Protein AF-A0A7S3GPH4-F1 (afdb_monomer)

Structure (mmCIF, N/CA/C/O backbone):
data_AF-A0A7S3GPH4-F1
#
_entry.id   AF-A0A7S3GPH4-F1
#
loop_
_atom_site.group_PDB
_atom_site.id
_atom_site.type_symbol
_atom_site.label_atom_id
_atom_site.label_alt_id
_atom_site.label_comp_id
_atom_site.label_asym_id
_atom_site.label_entity_id
_atom_site.label_seq_id
_atom_site.pdbx_PDB_ins_code
_atom_site.Cartn_x
_atom_site.Cartn_y
_atom_site.Cartn_z
_atom_site.occupancy
_atom_site.B_iso_or_equiv
_atom_site.auth_seq_id
_atom_site.auth_comp_id
_atom_site.auth_asym_id
_atom_site.auth_atom_id
_atom_site.pdbx_PDB_model_num
ATOM 1 N N . GLY A 1 1 ? 5.311 -13.258 -10.925 1.00 74.75 1 GLY A N 1
ATOM 2 C CA . GLY A 1 1 ? 3.960 -12.753 -11.263 1.00 74.75 1 GLY A CA 1
ATOM 3 C C . GLY A 1 1 ? 3.209 -12.389 -9.993 1.00 74.75 1 GLY A C 1
ATOM 4 O O . GLY A 1 1 ? 3.784 -12.527 -8.924 1.00 74.75 1 GLY A O 1
ATOM 5 N N . LEU A 1 2 ? 1.949 -11.933 -10.071 1.00 85.94 2 LEU A N 1
ATOM 6 C CA . LEU A 1 2 ? 1.174 -11.535 -8.874 1.00 85.94 2 LEU A CA 1
ATOM 7 C C . LEU A 1 2 ? 1.053 -12.657 -7.825 1.00 85.94 2 LEU A C 1
ATOM 9 O O . LEU A 1 2 ? 1.026 -12.365 -6.639 1.00 85.94 2 LEU A O 1
ATOM 13 N N . ASN A 1 3 ? 1.056 -13.924 -8.251 1.00 88.50 3 ASN A N 1
ATOM 14 C CA . ASN A 1 3 ? 0.993 -15.089 -7.359 1.00 88.50 3 ASN A CA 1
ATOM 15 C C . ASN A 1 3 ? 2.246 -15.288 -6.489 1.00 88.50 3 ASN A C 1
ATOM 17 O O . ASN A 1 3 ? 2.186 -16.018 -5.508 1.00 88.50 3 ASN A O 1
ATOM 21 N N . ASP A 1 4 ? 3.368 -14.656 -6.842 1.00 91.12 4 ASP A N 1
ATOM 22 C CA . ASP A 1 4 ? 4.617 -14.749 -6.072 1.00 91.12 4 ASP A CA 1
ATOM 23 C C . ASP A 1 4 ? 4.691 -13.679 -4.972 1.00 91.12 4 ASP A C 1
ATOM 25 O O . ASP A 1 4 ? 5.650 -13.629 -4.202 1.00 91.12 4 ASP A O 1
ATOM 29 N N . LEU A 1 5 ? 3.703 -12.783 -4.925 1.00 92.75 5 LEU A N 1
ATOM 30 C CA . LEU A 1 5 ? 3.635 -11.709 -3.951 1.00 92.75 5 LEU A CA 1
ATOM 31 C C . LEU A 1 5 ? 2.761 -12.130 -2.761 1.00 92.75 5 LEU A C 1
ATOM 33 O O . LEU A 1 5 ? 1.732 -12.782 -2.949 1.00 92.75 5 LEU A O 1
ATOM 37 N N . PRO A 1 6 ? 3.143 -11.760 -1.530 1.00 94.44 6 PRO A N 1
ATOM 38 C CA . PRO A 1 6 ? 2.372 -12.116 -0.350 1.00 94.44 6 PRO A CA 1
ATOM 39 C C . PRO A 1 6 ? 1.097 -11.275 -0.248 1.00 94.44 6 PRO A C 1
ATOM 41 O O . PRO A 1 6 ? 1.070 -10.109 -0.633 1.00 94.44 6 PRO A O 1
ATOM 44 N N . ALA A 1 7 ? 0.057 -11.833 0.366 1.00 94.19 7 ALA A N 1
ATOM 45 C CA . ALA A 1 7 ? -1.021 -11.003 0.887 1.00 94.19 7 ALA A CA 1
ATOM 46 C C . ALA A 1 7 ? -0.492 -10.140 2.045 1.00 94.19 7 ALA A C 1
ATOM 48 O O . ALA A 1 7 ? 0.272 -10.614 2.892 1.00 94.19 7 ALA A O 1
ATOM 49 N N . LEU A 1 8 ? -0.904 -8.877 2.090 1.00 91.88 8 LEU A N 1
ATOM 50 C CA . LEU A 1 8 ? -0.550 -7.955 3.165 1.00 91.88 8 LEU A CA 1
ATOM 51 C C . LEU A 1 8 ? -1.640 -7.971 4.227 1.00 91.88 8 LEU A C 1
ATOM 53 O O . LEU A 1 8 ? -2.816 -7.878 3.893 1.00 91.88 8 LEU A O 1
ATOM 57 N N . ASN A 1 9 ? -1.250 -8.060 5.497 1.00 93.50 9 ASN A N 1
ATOM 58 C CA . ASN A 1 9 ? -2.179 -8.095 6.622 1.00 93.50 9 ASN A CA 1
ATOM 59 C C . ASN A 1 9 ? -1.946 -6.881 7.524 1.00 93.50 9 ASN A C 1
ATOM 61 O O . ASN A 1 9 ? -0.845 -6.688 8.038 1.00 93.50 9 ASN A O 1
ATOM 65 N N . PHE A 1 10 ? -2.984 -6.069 7.709 1.00 90.06 10 PHE A N 1
ATOM 66 C CA . PHE A 1 10 ? -2.978 -4.898 8.581 1.00 90.06 10 PHE A CA 1
ATOM 67 C C . PHE A 1 10 ? -3.793 -5.201 9.831 1.00 90.06 10 PHE A C 1
ATOM 69 O 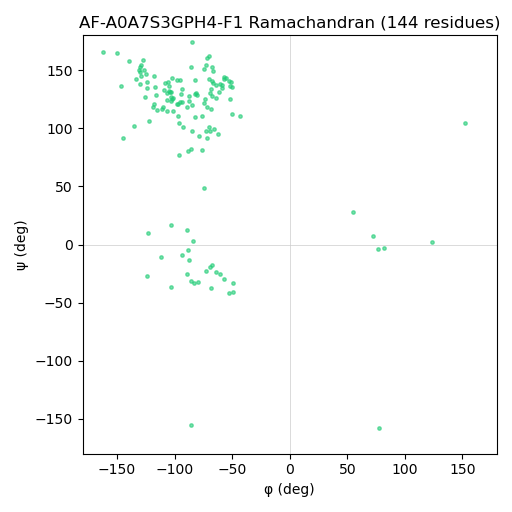O . PHE A 1 10 ? -5.005 -5.394 9.752 1.00 90.06 10 PHE A O 1
ATOM 76 N N . HIS A 1 11 ? -3.130 -5.230 10.982 1.00 91.69 11 HIS A N 1
ATOM 77 C CA . HIS A 1 11 ? -3.776 -5.447 12.272 1.00 91.69 11 HIS A CA 1
ATOM 78 C C . HIS A 1 11 ? -4.209 -4.105 12.862 1.00 91.69 11 HIS A C 1
ATOM 80 O O . HIS A 1 11 ? -3.376 -3.230 13.108 1.00 91.69 11 HIS A O 1
ATOM 86 N N . LEU A 1 12 ? -5.514 -3.938 13.063 1.00 88.75 12 LEU A N 1
ATOM 87 C CA . LEU A 1 12 ? -6.131 -2.716 13.562 1.00 88.75 12 LEU A CA 1
ATOM 88 C C . LEU A 1 12 ? -6.807 -2.982 14.906 1.00 88.75 12 LEU A C 1
ATOM 90 O O . LEU A 1 12 ? -7.524 -3.969 15.062 1.00 88.75 12 LEU A O 1
ATOM 94 N N . ALA A 1 13 ? -6.610 -2.070 15.857 1.00 87.94 13 ALA A N 1
ATOM 95 C CA . ALA A 1 13 ? -7.288 -2.085 17.147 1.00 87.94 13 ALA A CA 1
ATOM 96 C C . ALA A 1 13 ? -8.431 -1.060 17.155 1.00 87.94 13 ALA A C 1
ATOM 98 O O . ALA A 1 13 ? -8.225 0.118 16.856 1.00 87.94 13 ALA A O 1
ATOM 99 N N . GLY A 1 14 ? -9.634 -1.514 17.498 1.00 83.19 14 GLY A N 1
ATOM 100 C CA . GLY A 1 14 ? -10.821 -0.685 17.679 1.00 83.19 14 GLY A CA 1
ATOM 101 C C . GLY A 1 14 ? -10.929 -0.081 19.083 1.00 83.19 14 GLY A C 1
ATOM 102 O O . GLY A 1 14 ? -10.174 -0.412 19.997 1.00 83.19 14 GLY A O 1
ATOM 103 N N . SER A 1 15 ? -11.925 0.787 19.268 1.00 76.81 15 SER A N 1
ATOM 104 C CA . SER A 1 15 ? -12.164 1.559 20.500 1.00 76.81 15 SER A CA 1
ATOM 105 C C . SER A 1 15 ? -12.416 0.714 21.758 1.00 76.81 15 SER A C 1
ATOM 107 O O . SER A 1 15 ? -12.129 1.169 22.861 1.00 76.81 15 SER A O 1
ATOM 109 N N . GLU A 1 16 ? -12.906 -0.519 21.607 1.00 77.88 16 GLU A N 1
ATOM 110 C CA . GLU A 1 16 ? -13.188 -1.452 22.713 1.00 77.88 16 GLU A CA 1
ATOM 111 C C . GLU A 1 16 ? -12.126 -2.559 22.854 1.00 77.88 16 GLU A C 1
ATOM 113 O O . GLU A 1 16 ? -12.388 -3.603 23.448 1.00 77.88 16 GLU A O 1
ATOM 118 N N . GLY A 1 17 ? -10.945 -2.391 22.247 1.00 79.75 17 GLY A N 1
ATOM 119 C CA . GLY A 1 17 ? -9.915 -3.438 22.205 1.00 79.75 17 GLY A CA 1
ATOM 120 C C . GLY A 1 17 ? -10.258 -4.610 21.278 1.00 79.75 17 GLY A C 1
ATOM 121 O O . GLY A 1 17 ? -9.544 -5.607 21.253 1.00 79.75 17 GLY A O 1
ATOM 122 N N . LYS A 1 18 ? -11.342 -4.498 20.500 1.00 83.44 18 LYS A N 1
ATOM 123 C CA . LYS A 1 18 ? -11.651 -5.432 19.413 1.00 83.44 18 LYS A CA 1
ATOM 124 C C . LYS A 1 18 ? -10.617 -5.270 18.310 1.00 83.44 18 LYS A C 1
ATOM 126 O O . LYS A 1 18 ? -10.413 -4.162 17.821 1.00 83.44 18 LYS A O 1
ATOM 131 N N . GLU A 1 19 ? -10.008 -6.372 17.905 1.00 89.88 19 GLU A N 1
ATOM 132 C CA . GLU A 1 19 ? -9.039 -6.388 16.817 1.00 89.88 19 GLU A CA 1
ATOM 133 C C . GLU A 1 19 ? -9.704 -6.817 15.510 1.00 89.88 19 GLU A C 1
ATOM 135 O O . GLU A 1 19 ? -10.560 -7.703 15.483 1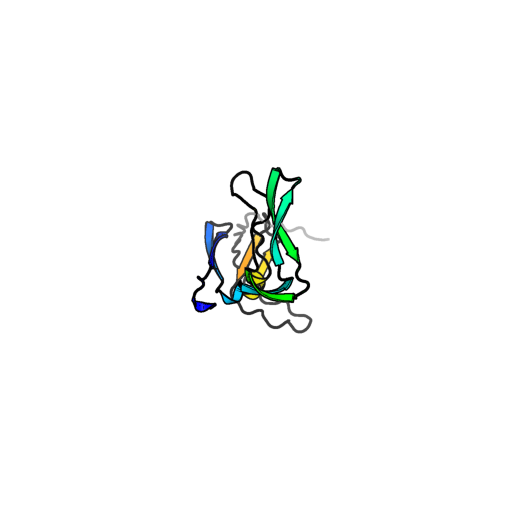.00 89.88 19 GLU A O 1
ATOM 140 N N . GLN A 1 20 ? -9.292 -6.188 14.416 1.00 89.38 20 GLN A N 1
ATOM 141 C CA . GLN A 1 20 ? -9.673 -6.558 13.060 1.00 89.38 20 GLN A CA 1
ATOM 142 C C . GLN A 1 20 ? -8.407 -6.650 12.214 1.00 89.38 20 GLN A C 1
ATOM 144 O O . GLN A 1 20 ? -7.512 -5.815 12.325 1.00 89.38 20 GLN A O 1
ATOM 149 N N . THR A 1 21 ? -8.328 -7.669 11.361 1.00 93.94 21 THR A N 1
ATOM 150 C CA . THR A 1 21 ? -7.253 -7.783 10.371 1.00 93.94 21 THR A CA 1
ATOM 151 C C . THR A 1 21 ? -7.819 -7.480 8.992 1.00 93.94 21 THR A C 1
ATOM 153 O O . THR A 1 21 ? -8.780 -8.122 8.577 1.00 93.94 21 THR A O 1
ATOM 156 N N . LEU A 1 22 ? -7.231 -6.505 8.296 1.00 91.81 22 LEU A N 1
ATOM 157 C CA . LEU A 1 22 ? -7.515 -6.240 6.886 1.00 91.81 22 LEU A CA 1
ATOM 158 C C . LEU A 1 22 ? -6.473 -6.958 6.034 1.00 91.81 22 LEU A C 1
ATOM 160 O O . LEU A 1 22 ? -5.275 -6.712 6.181 1.00 91.81 22 LEU A O 1
ATOM 164 N N . THR A 1 23 ? -6.925 -7.823 5.137 1.00 93.94 23 THR A N 1
ATOM 165 C CA . THR A 1 23 ? -6.071 -8.540 4.191 1.00 93.94 23 THR A CA 1
ATOM 166 C C . THR A 1 23 ? -6.187 -7.904 2.810 1.00 93.94 23 THR A C 1
ATOM 168 O O . THR A 1 23 ? -7.289 -7.737 2.296 1.00 93.94 23 THR A O 1
ATOM 171 N N . LEU A 1 24 ? -5.054 -7.550 2.203 1.00 92.00 24 LEU A N 1
ATOM 172 C CA . LEU A 1 24 ? -4.975 -7.095 0.817 1.00 92.00 24 LEU A CA 1
ATOM 173 C C . LEU A 1 24 ? -4.248 -8.146 -0.030 1.00 92.00 24 LEU A C 1
ATOM 175 O O . LEU A 1 24 ? -3.056 -8.386 0.201 1.00 92.00 24 LEU A O 1
ATOM 179 N N . PRO A 1 25 ? -4.913 -8.764 -1.018 1.00 93.31 25 PRO A N 1
ATOM 180 C CA . PRO A 1 25 ? -4.238 -9.646 -1.958 1.00 93.31 25 PRO A CA 1
ATOM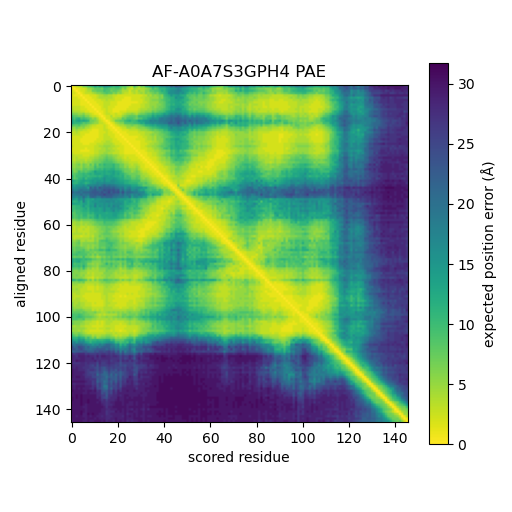 181 C C . PRO A 1 25 ? -3.348 -8.843 -2.933 1.00 93.31 25 PRO A C 1
ATOM 183 O O . PRO A 1 25 ? -3.556 -7.642 -3.122 1.00 93.31 25 PRO A O 1
ATOM 186 N N . PRO A 1 26 ? -2.362 -9.478 -3.596 1.00 93.00 26 PRO A N 1
ATOM 187 C CA . PRO A 1 26 ? -1.448 -8.812 -4.532 1.00 93.00 26 PRO A CA 1
ATOM 188 C C . PRO A 1 26 ? -2.101 -7.931 -5.596 1.00 93.00 26 PRO A C 1
ATOM 190 O O . PRO A 1 26 ? -1.618 -6.841 -5.890 1.00 93.00 26 PRO A O 1
ATOM 193 N N . ASN A 1 27 ? -3.215 -8.381 -6.167 1.00 91.44 27 ASN A N 1
ATOM 194 C CA . ASN A 1 27 ? -3.968 -7.638 -7.175 1.00 91.44 27 ASN A CA 1
ATOM 195 C C . ASN A 1 27 ? -4.666 -6.386 -6.619 1.00 91.44 27 ASN A C 1
ATOM 197 O O . ASN A 1 27 ? -5.011 -5.512 -7.407 1.00 91.44 27 ASN A O 1
ATOM 201 N N . ALA A 1 28 ? -4.875 -6.288 -5.303 1.00 91.06 28 ALA A N 1
ATOM 202 C CA . ALA A 1 28 ? -5.479 -5.110 -4.687 1.00 91.06 28 ALA A CA 1
ATOM 203 C C . ALA A 1 28 ? -4.465 -3.973 -4.509 1.00 91.06 28 ALA A C 1
ATOM 205 O O . ALA A 1 28 ? -4.832 -2.804 -4.604 1.00 91.06 28 ALA A O 1
ATOM 206 N N . TYR A 1 29 ? -3.186 -4.290 -4.268 1.00 91.19 29 TYR A N 1
ATOM 207 C CA . TYR A 1 29 ? -2.176 -3.276 -3.957 1.00 91.19 29 TYR A CA 1
ATOM 208 C C . TYR A 1 29 ? -1.108 -3.064 -5.031 1.00 91.19 29 TYR A C 1
ATOM 210 O O . TYR A 1 29 ? -0.355 -2.100 -4.918 1.00 91.19 29 TYR A O 1
ATOM 218 N N . ILE A 1 30 ? -1.013 -3.912 -6.055 1.00 92.56 30 ILE A N 1
ATOM 219 C CA . ILE A 1 30 ? -0.136 -3.687 -7.210 1.00 92.56 30 ILE A CA 1
ATOM 220 C C . ILE A 1 30 ? -0.923 -3.002 -8.322 1.00 92.56 30 ILE A C 1
ATOM 222 O O . ILE A 1 30 ? -1.912 -3.540 -8.813 1.00 92.56 30 ILE A O 1
ATOM 226 N N . ILE A 1 31 ? -0.444 -1.841 -8.759 1.00 89.50 31 ILE A N 1
ATOM 227 C CA . ILE A 1 31 ? -1.042 -1.062 -9.843 1.00 89.50 31 ILE A CA 1
ATOM 228 C C . ILE A 1 31 ? -0.074 -0.919 -11.014 1.00 89.50 31 ILE A C 1
ATOM 230 O O . ILE A 1 31 ? 1.139 -0.794 -10.832 1.00 89.50 31 ILE A O 1
ATOM 234 N N . GLU A 1 32 ? -0.629 -0.926 -12.225 1.00 91.06 32 GLU A N 1
ATOM 235 C CA . GLU A 1 32 ? 0.096 -0.576 -13.445 1.00 91.06 32 GLU A CA 1
ATOM 236 C C . GLU A 1 32 ? 0.142 0.951 -13.588 1.00 91.06 32 GLU A C 1
ATOM 238 O O . GLU A 1 32 ? -0.875 1.636 -13.483 1.00 91.06 32 GLU A O 1
ATOM 243 N N . MET A 1 33 ? 1.332 1.486 -13.837 1.00 90.62 33 MET A N 1
ATOM 244 C CA . MET A 1 33 ? 1.592 2.907 -14.044 1.00 90.62 33 MET A CA 1
ATOM 245 C C . MET A 1 33 ? 2.431 3.095 -15.303 1.00 90.62 33 MET A C 1
ATOM 247 O O . MET A 1 33 ? 3.248 2.244 -15.651 1.00 90.62 33 MET A O 1
ATOM 251 N N . ILE A 1 34 ? 2.263 4.230 -15.976 1.00 94.44 34 ILE A N 1
ATOM 252 C CA . ILE A 1 34 ? 3.139 4.628 -17.078 1.00 94.44 34 ILE A CA 1
ATOM 253 C C . ILE A 1 34 ? 4.166 5.609 -16.514 1.00 94.44 34 ILE A C 1
ATOM 255 O O . ILE A 1 34 ? 3.790 6.650 -15.978 1.00 94.44 34 ILE A O 1
ATOM 259 N N . GLN A 1 35 ? 5.450 5.275 -16.619 1.00 92.19 35 GLN A N 1
ATOM 260 C CA . GLN A 1 35 ? 6.557 6.104 -16.141 1.00 92.19 35 GLN A CA 1
ATOM 261 C C . GLN A 1 35 ? 7.597 6.293 -17.243 1.00 92.19 35 GLN A C 1
ATOM 263 O O . GLN A 1 35 ? 7.708 5.470 -18.153 1.00 92.19 35 GLN A O 1
ATOM 268 N N . GLU A 1 36 ? 8.348 7.387 -17.178 1.00 93.88 36 GLU A N 1
ATOM 269 C CA . GLU A 1 36 ? 9.465 7.600 -18.090 1.00 93.88 36 GLU A CA 1
ATOM 270 C C . GLU A 1 36 ? 10.629 6.681 -17.704 1.00 93.88 36 GLU A C 1
ATOM 272 O O . GLU A 1 36 ? 11.079 6.665 -16.559 1.00 93.88 36 GLU A O 1
ATOM 277 N N . GLU A 1 37 ? 11.113 5.892 -18.660 1.00 93.81 37 GLU A N 1
ATOM 278 C CA . GLU A 1 37 ? 12.285 5.047 -18.468 1.00 93.81 37 GLU A CA 1
ATOM 279 C C . GLU A 1 37 ? 13.504 5.946 -18.230 1.00 93.81 37 GLU A C 1
ATOM 281 O O . GLU A 1 37 ? 13.808 6.829 -19.039 1.00 93.81 37 GLU A O 1
ATOM 286 N N . VAL A 1 38 ? 14.216 5.712 -17.129 1.00 94.19 38 VAL A N 1
ATOM 287 C CA . VAL A 1 38 ? 15.459 6.415 -16.801 1.00 94.19 38 VAL A CA 1
ATOM 288 C C . VAL A 1 38 ? 16.667 5.538 -17.106 1.00 94.19 38 VAL A C 1
ATOM 290 O O . VAL A 1 38 ? 16.655 4.324 -16.902 1.00 94.19 38 VAL A O 1
ATOM 293 N N . LYS A 1 39 ? 17.746 6.159 -17.583 1.00 93.62 39 LYS A N 1
ATOM 294 C CA . LYS A 1 39 ? 19.067 5.531 -17.687 1.00 93.62 39 LYS A CA 1
ATOM 295 C C . LYS A 1 39 ? 20.001 6.139 -16.657 1.00 93.62 39 LYS A C 1
ATOM 297 O O . LYS A 1 39 ? 20.107 7.358 -16.551 1.00 93.62 39 LYS A O 1
ATOM 302 N N . TYR A 1 40 ? 20.719 5.282 -15.943 1.00 91.50 40 TYR A N 1
ATOM 303 C CA . TYR A 1 40 ? 21.785 5.703 -15.046 1.00 91.50 40 TYR A CA 1
ATOM 304 C C . TYR A 1 40 ? 23.060 5.927 -15.852 1.00 91.50 40 TYR A C 1
ATOM 306 O O . TYR A 1 40 ? 23.660 4.980 -16.359 1.00 91.50 40 TYR A O 1
ATOM 314 N N . VAL A 1 41 ? 23.472 7.184 -15.985 1.00 91.38 41 VAL A N 1
ATOM 315 C CA . VAL A 1 41 ? 24.718 7.553 -16.662 1.00 91.38 41 VAL A CA 1
ATOM 316 C C . VAL A 1 41 ? 25.744 8.026 -15.644 1.00 91.38 41 VAL A C 1
ATOM 318 O O . VAL A 1 41 ? 25.430 8.771 -14.714 1.00 91.38 41 VAL A O 1
ATOM 321 N N . LYS A 1 42 ? 26.993 7.604 -15.833 1.00 90.75 42 L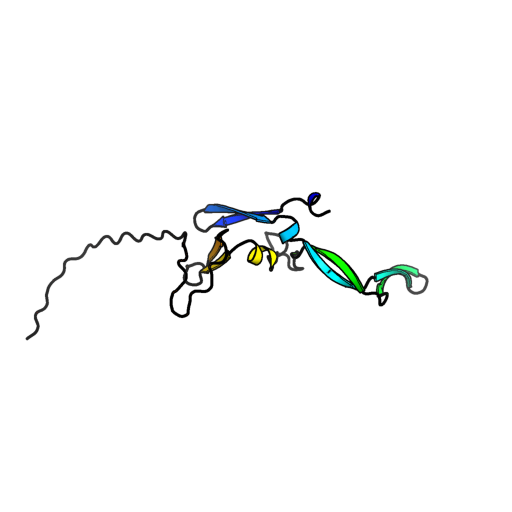YS A N 1
ATOM 322 C CA . LYS A 1 42 ? 28.121 8.034 -15.013 1.00 90.75 42 LYS A CA 1
ATOM 323 C C . LYS A 1 42 ? 28.516 9.454 -15.425 1.00 90.75 42 LYS A C 1
ATOM 325 O O . LYS A 1 42 ? 29.002 9.656 -16.536 1.00 90.75 42 LYS A O 1
ATOM 330 N N . LYS A 1 43 ? 28.276 10.437 -14.556 1.00 88.88 43 LYS A N 1
ATOM 331 C CA . LYS A 1 43 ? 28.701 11.829 -14.750 1.00 88.88 43 LYS A CA 1
ATOM 332 C C . LYS A 1 43 ? 29.873 12.131 -13.829 1.00 88.88 43 LYS A C 1
ATOM 334 O O . LYS A 1 43 ? 29.900 11.703 -12.680 1.00 88.88 43 LYS A O 1
ATOM 339 N N . ASN A 1 44 ? 30.833 12.878 -14.349 1.00 89.88 44 ASN A N 1
ATOM 340 C CA . ASN A 1 44 ? 32.007 13.291 -13.602 1.00 89.88 44 ASN A CA 1
ATOM 341 C C . ASN A 1 44 ? 31.842 14.756 -13.175 1.00 89.88 44 ASN A C 1
ATOM 343 O O . ASN A 1 44 ? 31.571 15.624 -14.008 1.00 89.88 44 ASN A O 1
ATOM 347 N N . LEU A 1 45 ? 31.966 15.027 -11.877 1.00 84.25 45 LEU A N 1
ATOM 348 C CA . LEU A 1 45 ? 31.916 16.375 -11.325 1.00 84.25 45 LEU A CA 1
ATOM 349 C C . LEU A 1 45 ? 33.349 16.924 -11.232 1.00 84.25 45 LEU A C 1
ATOM 351 O O . LEU A 1 45 ? 34.111 16.568 -10.331 1.00 84.25 45 LEU A O 1
ATOM 355 N N . ALA A 1 46 ? 33.713 17.780 -12.191 1.00 79.62 46 ALA A N 1
ATOM 356 C CA . ALA A 1 46 ? 34.966 18.547 -12.226 1.00 79.62 46 ALA A CA 1
ATOM 357 C C . ALA A 1 46 ? 36.279 17.734 -12.110 1.00 79.62 46 ALA A C 1
ATOM 359 O O . ALA A 1 46 ? 37.286 18.245 -11.634 1.00 79.62 46 ALA A O 1
ATOM 360 N N . GLY A 1 47 ? 36.293 16.473 -12.540 1.00 78.38 47 GLY A N 1
ATOM 361 C CA . GLY A 1 47 ? 37.469 15.595 -12.510 1.00 78.38 47 GLY A CA 1
ATOM 362 C C . GLY A 1 47 ? 37.738 14.931 -11.159 1.00 78.38 47 GLY A C 1
ATOM 363 O O . GLY A 1 47 ? 38.669 14.138 -11.062 1.00 78.38 47 GLY A O 1
ATOM 364 N N . VAL A 1 48 ? 36.942 15.231 -10.127 1.00 83.75 48 VAL A N 1
ATOM 365 C CA . VAL A 1 48 ? 37.235 14.834 -8.738 1.00 83.75 48 VAL A CA 1
ATOM 366 C C . VAL A 1 48 ? 36.395 13.642 -8.289 1.00 83.75 48 VAL A C 1
ATOM 368 O O . VAL A 1 48 ? 36.881 12.793 -7.545 1.00 83.75 48 VAL A O 1
ATOM 371 N N . PHE A 1 49 ? 35.139 13.560 -8.731 1.00 87.81 49 PHE A N 1
ATOM 372 C CA . PHE A 1 49 ? 34.224 12.513 -8.286 1.00 87.81 49 PHE A CA 1
ATOM 373 C C . PHE A 1 49 ? 33.246 12.100 -9.385 1.00 87.81 49 PHE A C 1
ATOM 375 O O . PHE A 1 49 ? 32.667 12.942 -10.074 1.00 87.81 49 PHE A O 1
ATOM 382 N N . ASP A 1 50 ? 33.044 10.791 -9.520 1.00 90.19 50 ASP A N 1
ATOM 383 C CA . ASP A 1 50 ? 32.042 10.212 -10.405 1.00 90.19 50 ASP A CA 1
ATOM 384 C C . ASP A 1 50 ? 30.753 9.943 -9.630 1.00 90.19 50 ASP A C 1
ATOM 386 O O . ASP A 1 50 ? 30.775 9.272 -8.600 1.00 90.19 50 ASP A O 1
ATOM 390 N N . TYR A 1 51 ? 29.620 10.401 -10.154 1.00 90.50 51 TYR A N 1
ATOM 391 C CA . TYR A 1 51 ? 28.302 10.109 -9.601 1.00 90.50 51 TYR A CA 1
ATOM 392 C C . TYR A 1 51 ? 27.374 9.534 -10.671 1.00 90.50 51 TYR A C 1
ATOM 394 O O . TYR A 1 51 ? 27.492 9.821 -11.866 1.00 90.50 51 TYR A O 1
ATOM 402 N N . MET A 1 52 ? 26.442 8.689 -10.239 1.00 89.56 52 MET A N 1
ATOM 403 C CA . MET A 1 52 ? 25.410 8.142 -11.113 1.00 89.56 52 MET A CA 1
ATOM 404 C C . MET A 1 52 ? 24.258 9.140 -11.176 1.00 89.56 52 MET A C 1
ATOM 406 O O . MET A 1 52 ? 23.670 9.482 -10.154 1.00 89.56 52 MET A O 1
ATO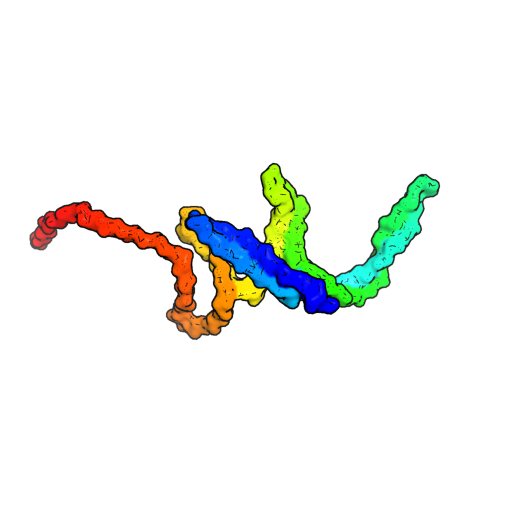M 410 N N . SER A 1 53 ? 23.957 9.627 -12.376 1.00 90.06 53 SER A N 1
ATOM 411 C CA . SER A 1 53 ? 22.823 10.510 -12.626 1.00 90.06 53 SER A CA 1
ATOM 412 C C . SER A 1 53 ? 21.739 9.732 -13.350 1.00 90.06 53 SER A C 1
ATOM 414 O O . SER A 1 53 ? 21.999 9.129 -14.391 1.00 90.06 53 SER A O 1
ATOM 416 N N . GLU A 1 54 ? 20.513 9.820 -12.852 1.00 92.25 54 GLU A N 1
ATOM 417 C CA . GLU A 1 54 ? 19.330 9.422 -13.610 1.00 92.25 54 GLU A CA 1
ATOM 418 C C . GLU A 1 54 ? 19.129 10.418 -14.755 1.00 92.25 54 GLU A C 1
ATOM 420 O O . GLU A 1 54 ? 19.224 11.636 -14.562 1.00 92.25 54 GLU A O 1
ATOM 425 N N . GLN A 1 55 ? 18.949 9.915 -15.974 1.00 92.00 55 GLN A N 1
ATOM 426 C CA . GLN A 1 55 ? 18.597 10.719 -17.139 1.00 92.00 55 GLN A CA 1
ATOM 427 C C . GLN A 1 55 ? 17.334 10.148 -17.788 1.00 92.00 55 GLN A C 1
ATOM 429 O O . GLN A 1 55 ? 17.318 8.953 -18.106 1.00 92.00 55 GLN A O 1
ATOM 434 N N . PRO A 1 56 ? 16.302 10.981 -17.997 1.00 91.50 56 PRO A N 1
ATOM 435 C CA . PRO A 1 56 ? 15.110 10.574 -18.724 1.00 91.50 56 PRO A CA 1
ATOM 436 C C . PRO A 1 56 ? 15.473 10.165 -20.155 1.00 91.50 56 PRO A C 1
ATOM 438 O O . PRO A 1 56 ? 16.315 10.793 -20.800 1.00 91.50 56 PRO A O 1
ATOM 441 N N . THR A 1 57 ? 14.872 9.084 -20.648 1.00 92.12 57 THR A N 1
ATOM 442 C CA . THR A 1 57 ? 15.128 8.576 -22.008 1.00 92.12 57 THR A CA 1
ATOM 443 C C . THR A 1 57 ? 14.145 9.098 -23.053 1.00 92.12 57 THR A C 1
ATOM 445 O O . THR A 1 57 ? 14.343 8.834 -24.239 1.00 92.12 57 THR A O 1
ATOM 448 N N . GLY A 1 58 ? 13.073 9.782 -22.644 1.00 93.25 58 GLY A N 1
ATOM 449 C CA . GLY A 1 58 ? 11.940 10.130 -23.501 1.00 93.25 58 GLY A CA 1
ATOM 450 C C . GLY A 1 58 ? 10.986 8.964 -23.782 1.00 93.25 58 GLY A C 1
ATOM 451 O O . GLY A 1 58 ? 9.964 9.153 -24.440 1.00 93.25 58 GLY A O 1
ATOM 452 N N . LYS A 1 59 ? 11.295 7.746 -23.317 1.00 95.44 59 LYS A N 1
ATOM 453 C CA . LYS A 1 59 ? 10.479 6.553 -23.551 1.00 95.44 59 LYS A CA 1
ATOM 454 C C . LYS A 1 59 ? 9.565 6.299 -22.359 1.00 95.44 59 LYS A C 1
ATOM 456 O O . LYS A 1 59 ? 10.030 6.039 -21.256 1.00 95.44 59 LYS A O 1
ATOM 461 N N . MET A 1 60 ? 8.261 6.287 -22.607 1.00 95.56 60 MET A N 1
ATOM 462 C CA . MET A 1 60 ? 7.269 5.888 -21.611 1.00 95.56 60 MET A CA 1
ATOM 463 C C . MET A 1 60 ? 7.158 4.362 -21.563 1.00 95.56 60 MET A C 1
ATOM 465 O O . MET A 1 60 ? 6.991 3.709 -22.595 1.00 95.56 60 MET A O 1
ATOM 469 N N . VAL A 1 61 ? 7.243 3.789 -20.368 1.00 94.94 61 VAL A N 1
ATOM 470 C CA . VAL A 1 61 ? 7.132 2.350 -20.123 1.00 94.94 61 VAL A CA 1
ATOM 471 C C . VAL A 1 61 ? 6.044 2.068 -19.100 1.00 94.94 61 VAL A C 1
ATOM 473 O O . VAL A 1 61 ? 5.808 2.849 -18.180 1.00 94.94 61 VAL A O 1
ATOM 476 N N . LYS A 1 62 ? 5.370 0.931 -19.269 1.00 94.75 62 LYS A N 1
ATOM 477 C CA . LYS A 1 62 ? 4.446 0.405 -18.266 1.00 94.75 62 LYS A CA 1
ATOM 478 C C . LYS A 1 62 ? 5.240 -0.314 -17.185 1.00 94.75 62 LYS A C 1
ATOM 480 O O . LYS A 1 62 ? 6.051 -1.185 -17.496 1.00 94.75 62 LYS A O 1
ATOM 485 N N . VAL A 1 63 ? 4.990 0.042 -15.935 1.00 92.31 63 VAL A N 1
ATOM 486 C CA . VAL A 1 63 ? 5.611 -0.551 -14.751 1.00 92.31 63 VAL A CA 1
ATOM 487 C C . VAL A 1 63 ? 4.533 -0.931 -13.747 1.00 92.31 63 VAL A C 1
ATOM 489 O O . VAL A 1 63 ? 3.506 -0.266 -13.656 1.00 92.31 63 VAL A O 1
ATOM 492 N N . CYS A 1 64 ? 4.769 -1.989 -12.978 1.00 91.12 64 CYS A N 1
ATOM 493 C CA . CYS A 1 64 ? 3.892 -2.382 -11.881 1.00 91.12 64 CYS A CA 1
ATOM 494 C C . CYS A 1 64 ? 4.553 -2.014 -10.553 1.00 91.12 64 CYS A C 1
ATOM 496 O O . CYS A 1 64 ? 5.723 -2.331 -10.343 1.00 91.12 64 CYS A O 1
ATOM 498 N N . GLY A 1 65 ? 3.811 -1.370 -9.656 1.00 89.56 65 GLY A N 1
ATOM 499 C CA . GLY A 1 65 ? 4.317 -0.967 -8.345 1.00 89.56 65 GLY A CA 1
ATOM 500 C C . GLY A 1 65 ? 3.226 -0.935 -7.275 1.00 89.56 65 GLY A C 1
ATOM 501 O O . GLY A 1 65 ? 2.042 -0.986 -7.610 1.00 89.56 65 GLY A O 1
ATOM 502 N N . PRO A 1 66 ? 3.602 -0.882 -5.987 1.00 88.31 66 PRO A N 1
ATOM 503 C CA . PRO A 1 66 ? 2.641 -0.807 -4.897 1.00 88.31 66 PRO A CA 1
ATOM 504 C C . PRO A 1 66 ? 1.897 0.537 -4.893 1.00 88.31 66 PRO A C 1
ATOM 506 O O . PRO A 1 66 ? 2.492 1.592 -5.100 1.00 88.31 66 PRO A O 1
ATOM 509 N N . ALA A 1 67 ? 0.598 0.499 -4.605 1.00 86.19 67 ALA A N 1
ATOM 510 C CA . ALA A 1 67 ? -0.301 1.654 -4.536 1.00 86.19 67 ALA A CA 1
ATOM 511 C C . ALA A 1 67 ? -0.371 2.317 -3.145 1.00 86.19 67 ALA A C 1
ATOM 513 O O . ALA A 1 67 ? -1.256 3.127 -2.871 1.00 86.19 67 ALA A O 1
ATOM 514 N N . PHE A 1 68 ? 0.546 1.968 -2.247 1.00 82.31 68 PHE A N 1
ATOM 515 C CA . PHE A 1 68 ? 0.702 2.586 -0.935 1.00 82.31 68 PHE A CA 1
ATOM 516 C C . PHE A 1 68 ? 2.194 2.748 -0.639 1.00 82.31 68 PHE A C 1
ATOM 518 O O . PHE A 1 68 ? 3.040 2.050 -1.201 1.00 82.31 68 PHE A O 1
ATOM 525 N N . GLY A 1 69 ? 2.526 3.667 0.259 1.00 78.12 69 GLY A N 1
ATOM 526 C CA . GLY A 1 69 ? 3.907 3.937 0.620 1.00 78.12 69 GLY A CA 1
ATOM 527 C C . GLY A 1 69 ? 4.014 4.691 1.932 1.00 78.12 69 GLY A C 1
ATOM 528 O O . GLY A 1 69 ? 3.035 5.242 2.446 1.00 78.12 69 GLY A O 1
ATOM 529 N N . LYS A 1 70 ? 5.232 4.709 2.470 1.00 82.56 70 LYS A N 1
ATOM 530 C CA . LYS A 1 70 ? 5.571 5.611 3.565 1.00 82.56 70 LYS A CA 1
ATOM 531 C C . LYS A 1 70 ? 5.617 7.042 3.039 1.00 82.56 70 LYS A C 1
ATOM 533 O O . LYS A 1 70 ? 6.110 7.287 1.939 1.00 82.56 70 LYS A O 1
ATOM 538 N N . GLN A 1 71 ? 5.148 7.978 3.844 1.00 78.44 71 GLN A N 1
ATOM 539 C CA . GLN A 1 71 ? 5.427 9.388 3.633 1.00 78.44 71 GLN A CA 1
ATOM 540 C C . GLN A 1 71 ? 6.763 9.740 4.300 1.00 78.44 71 GLN A C 1
ATOM 542 O O . GLN A 1 71 ? 7.136 9.133 5.309 1.00 78.44 71 GLN A O 1
ATOM 547 N N . ASP A 1 72 ? 7.457 10.759 3.792 1.00 82.12 72 ASP A N 1
ATOM 548 C CA . ASP A 1 72 ? 8.673 11.313 4.408 1.00 82.12 72 ASP A CA 1
ATOM 549 C C . ASP A 1 72 ? 8.351 12.164 5.651 1.00 82.12 72 ASP A C 1
ATOM 551 O O . ASP A 1 72 ? 8.802 13.295 5.821 1.00 82.12 72 ASP A O 1
ATOM 555 N N . TYR A 1 73 ? 7.525 11.613 6.540 1.00 83.38 73 TYR A N 1
ATOM 556 C CA . TYR A 1 73 ? 7.151 12.209 7.810 1.00 83.38 73 TYR A CA 1
ATOM 557 C C . TYR A 1 73 ? 7.224 11.154 8.910 1.00 83.38 73 TYR A C 1
ATOM 559 O O . TYR A 1 73 ? 6.334 10.315 9.053 1.00 83.38 73 TYR A O 1
ATOM 567 N N . ASN A 1 74 ? 8.296 11.203 9.699 1.00 88.50 74 ASN A N 1
ATOM 568 C CA . ASN A 1 74 ? 8.492 10.307 10.832 1.00 88.50 74 ASN A CA 1
ATOM 569 C C . ASN A 1 74 ? 7.836 10.875 12.090 1.00 88.50 74 ASN A C 1
ATOM 571 O O . ASN A 1 74 ? 8.152 11.972 12.549 1.00 88.50 74 ASN A O 1
ATOM 575 N N . THR A 1 75 ? 6.942 10.093 12.682 1.00 87.81 75 THR A N 1
ATOM 576 C CA . THR A 1 75 ? 6.391 10.370 14.005 1.00 87.81 75 THR A CA 1
ATOM 577 C C . THR A 1 75 ? 7.443 10.100 15.084 1.00 87.81 75 THR A C 1
ATOM 579 O O . THR A 1 75 ? 8.336 9.270 14.919 1.00 87.81 75 THR A O 1
ATOM 582 N N . LYS A 1 76 ? 7.319 10.764 16.239 1.00 88.94 76 LYS A N 1
ATOM 583 C CA . LYS A 1 76 ? 8.290 10.635 17.342 1.00 88.94 76 LYS A CA 1
ATOM 584 C C . LYS A 1 76 ? 8.358 9.234 17.965 1.00 88.94 76 LYS A C 1
ATOM 586 O O . LYS A 1 76 ? 9.350 8.924 18.612 1.00 88.94 76 LYS A O 1
ATOM 591 N N . LYS A 1 77 ? 7.296 8.430 17.843 1.00 89.44 77 LYS A N 1
ATOM 592 C CA . LYS A 1 77 ? 7.160 7.145 18.555 1.00 89.44 77 LYS A CA 1
ATOM 593 C C . LYS A 1 77 ? 6.920 5.939 17.645 1.00 89.44 77 LYS A C 1
ATOM 595 O O . LYS A 1 77 ? 7.290 4.841 18.033 1.00 89.44 77 LYS A O 1
ATOM 600 N N . ASN A 1 78 ? 6.331 6.129 16.461 1.00 83.88 78 ASN A N 1
ATOM 601 C CA . ASN A 1 78 ? 5.745 5.033 15.679 1.00 83.88 78 ASN A CA 1
ATOM 602 C C . ASN A 1 78 ? 6.331 4.905 14.258 1.00 83.88 78 ASN A C 1
ATOM 604 O O . ASN A 1 78 ? 5.796 4.166 13.441 1.00 83.88 78 ASN A O 1
ATOM 608 N N . GLY A 1 79 ? 7.415 5.626 13.942 1.00 87.25 79 GLY A N 1
ATOM 609 C CA . GLY A 1 79 ? 8.014 5.616 12.604 1.00 87.25 79 GLY A CA 1
ATOM 610 C C . GLY A 1 79 ? 7.241 6.475 11.593 1.00 87.25 79 GLY A C 1
ATOM 611 O O . GLY A 1 79 ? 6.553 7.416 12.008 1.00 87.25 79 GLY A O 1
ATOM 612 N N . PRO A 1 80 ? 7.386 6.220 10.280 1.00 86.44 80 PRO A N 1
ATOM 613 C CA . PRO A 1 80 ? 6.772 7.042 9.247 1.00 86.44 80 PRO A CA 1
ATOM 614 C C . PRO A 1 80 ? 5.250 6.938 9.255 1.00 86.44 80 PRO A C 1
ATOM 616 O O . PRO A 1 80 ? 4.681 5.893 9.572 1.00 86.44 80 PRO A O 1
ATOM 619 N N . VAL A 1 81 ? 4.590 8.021 8.856 1.00 86.25 81 VAL A N 1
ATOM 620 C CA . VAL A 1 81 ? 3.165 7.993 8.528 1.00 86.25 81 VAL A CA 1
ATOM 621 C C . VAL A 1 81 ? 2.961 7.175 7.255 1.00 86.25 81 VAL A C 1
ATOM 623 O O . VAL A 1 81 ? 3.675 7.342 6.264 1.00 86.25 81 VAL A O 1
ATOM 626 N N . TRP A 1 82 ? 1.967 6.295 7.297 1.00 83.31 82 TRP A N 1
ATOM 627 C CA . TRP A 1 82 ? 1.533 5.492 6.164 1.00 83.31 82 TRP A CA 1
ATOM 628 C C . TRP A 1 82 ? 0.236 6.059 5.610 1.00 83.31 82 TRP A C 1
ATOM 630 O O . TRP A 1 82 ? -0.709 6.301 6.361 1.00 83.31 82 TRP A O 1
ATOM 640 N N . ILE A 1 83 ? 0.185 6.245 4.294 1.00 83.88 83 ILE A N 1
ATOM 641 C CA . ILE A 1 83 ? -1.043 6.630 3.603 1.00 83.88 83 ILE A CA 1
ATOM 642 C C . ILE A 1 83 ? -1.671 5.360 3.041 1.00 83.88 83 ILE A C 1
ATOM 644 O O . ILE A 1 83 ? -1.142 4.741 2.116 1.00 83.88 83 ILE A O 1
ATOM 648 N N . LEU A 1 84 ? -2.807 4.977 3.619 1.00 83.88 84 LEU A N 1
ATOM 649 C CA . LEU A 1 84 ? -3.632 3.883 3.126 1.00 83.88 84 LEU A CA 1
ATOM 650 C C . LEU A 1 84 ? -4.553 4.435 2.032 1.00 83.88 84 LEU A C 1
ATOM 652 O O . LEU A 1 84 ? -5.541 5.107 2.315 1.00 83.88 84 LEU A O 1
ATOM 656 N N . GLY A 1 85 ? -4.141 4.237 0.780 1.00 80.19 85 GLY A N 1
ATOM 657 C CA . GLY A 1 85 ? -4.789 4.820 -0.394 1.00 80.19 85 GLY A CA 1
ATOM 658 C C . GLY A 1 85 ? -5.972 4.014 -0.937 1.00 80.19 85 GLY A C 1
ATOM 659 O O . GLY A 1 85 ? -6.587 3.199 -0.250 1.00 80.19 85 GLY A O 1
ATOM 660 N N . THR A 1 86 ? -6.239 4.219 -2.229 1.00 84.88 86 THR A N 1
ATOM 661 C CA . THR A 1 86 ? -7.313 3.577 -3.008 1.00 84.88 86 THR A CA 1
ATOM 662 C C . THR A 1 86 ? -7.416 2.050 -2.888 1.00 84.88 86 THR A C 1
ATOM 664 O O . THR A 1 86 ? -8.554 1.586 -2.883 1.00 84.88 86 THR A O 1
ATOM 667 N N . PRO A 1 87 ? -6.333 1.256 -2.706 1.00 87.62 87 PRO A N 1
ATOM 668 C CA . PRO A 1 87 ? -6.454 -0.193 -2.512 1.00 87.62 87 PRO A CA 1
ATOM 669 C C . PRO A 1 87 ? -7.415 -0.609 -1.398 1.00 87.62 87 PRO A C 1
ATOM 671 O O . PRO A 1 87 ? -8.206 -1.528 -1.579 1.00 87.62 87 PRO A O 1
ATOM 674 N N . ILE A 1 88 ? -7.382 0.088 -0.257 1.00 89.25 88 ILE A N 1
ATOM 675 C CA . ILE A 1 88 ? -8.253 -0.233 0.881 1.00 89.25 88 ILE A CA 1
ATOM 676 C C . ILE A 1 88 ? -9.712 0.083 0.551 1.00 89.25 88 ILE A C 1
ATOM 678 O O . ILE A 1 88 ? -10.591 -0.682 0.921 1.00 89.25 88 ILE A O 1
ATOM 682 N N . PHE A 1 89 ? -9.971 1.170 -0.177 1.00 86.88 89 PHE A N 1
ATOM 683 C CA . PHE A 1 89 ? -11.326 1.578 -0.559 1.00 86.88 89 PHE A CA 1
ATOM 684 C C . PHE A 1 89 ? -11.954 0.693 -1.642 1.00 86.88 89 PHE A C 1
ATOM 686 O O . PHE A 1 89 ? -13.174 0.680 -1.779 1.00 86.88 89 PHE A O 1
ATOM 693 N N . TYR A 1 90 ? -11.142 -0.006 -2.438 1.00 87.25 90 TYR A N 1
ATOM 694 C CA . TYR A 1 90 ? -11.642 -0.972 -3.418 1.00 87.25 90 TYR A CA 1
ATOM 695 C C . TYR A 1 90 ? -11.931 -2.336 -2.797 1.00 87.25 90 TYR A C 1
ATOM 697 O O . TYR A 1 90 ? -12.870 -2.997 -3.229 1.00 87.25 90 TYR A O 1
ATOM 705 N N . GLU A 1 91 ? -11.152 -2.734 -1.791 1.00 88.56 91 GLU A N 1
ATOM 706 C CA . GLU A 1 91 ? -11.327 -4.022 -1.118 1.00 88.56 91 GLU A CA 1
ATOM 707 C C . GLU A 1 91 ? -12.370 -3.961 0.012 1.00 88.56 91 GLU A C 1
ATOM 709 O O . GLU A 1 91 ? -13.069 -4.939 0.262 1.00 88.56 91 GLU A O 1
ATOM 714 N N . TYR A 1 92 ? -12.507 -2.811 0.683 1.00 90.25 92 TYR A N 1
ATOM 715 C CA . TYR A 1 92 ? -13.375 -2.642 1.848 1.00 90.25 92 TYR A CA 1
ATOM 716 C C . TYR A 1 92 ? -14.291 -1.429 1.714 1.00 90.25 92 TYR A C 1
ATOM 718 O O . TYR A 1 92 ? -13.896 -0.351 1.263 1.00 90.25 92 TYR A O 1
ATOM 726 N N . GLN A 1 93 ? -15.502 -1.560 2.248 1.00 88.94 93 GLN A N 1
ATOM 727 C CA . GLN A 1 93 ? -16.324 -0.413 2.591 1.00 88.94 93 GLN A CA 1
ATOM 728 C C . GLN A 1 93 ? -15.730 0.275 3.826 1.00 88.94 93 GLN A C 1
ATOM 730 O O . GLN A 1 93 ? -15.660 -0.309 4.909 1.00 88.94 93 GLN A O 1
ATOM 735 N N . VAL A 1 94 ? -15.321 1.531 3.655 1.00 89.50 94 VAL A N 1
ATOM 736 C CA . VAL A 1 94 ? -14.770 2.371 4.724 1.00 89.50 94 VAL A CA 1
ATOM 737 C C . VAL A 1 94 ? -15.834 3.359 5.185 1.00 89.50 94 VAL A C 1
ATOM 739 O O . VAL A 1 94 ? -16.358 4.132 4.382 1.00 89.50 94 VAL A O 1
ATOM 742 N N . VAL A 1 95 ? -16.147 3.350 6.479 1.00 87.94 95 VAL A N 1
ATOM 743 C CA . VAL A 1 95 ? -17.122 4.265 7.086 1.00 87.94 95 VAL A CA 1
ATOM 744 C C . VAL A 1 95 ? -16.418 5.161 8.091 1.00 87.94 95 VAL A C 1
ATOM 746 O O . VAL A 1 95 ? -15.730 4.677 8.990 1.00 87.94 95 VAL A O 1
ATOM 749 N N . TYR A 1 96 ? -16.633 6.466 7.944 1.00 90.19 96 TYR A N 1
ATOM 750 C CA . TYR A 1 96 ? -16.161 7.491 8.865 1.00 90.19 96 TYR A CA 1
ATOM 751 C C . TYR A 1 96 ? -17.321 7.928 9.754 1.00 90.19 96 TYR A C 1
ATOM 753 O O . TYR A 1 96 ? -18.294 8.504 9.267 1.00 90.19 96 TYR A O 1
ATOM 761 N N . ASP A 1 97 ? -17.211 7.656 11.048 1.00 88.31 97 ASP A N 1
ATOM 762 C CA . ASP A 1 97 ? -18.157 8.130 12.049 1.00 88.31 97 ASP A CA 1
ATOM 763 C C . ASP A 1 97 ? -17.607 9.412 12.682 1.00 88.31 97 ASP A C 1
ATOM 765 O O . ASP A 1 97 ? -16.662 9.389 13.477 1.00 88.31 97 ASP A O 1
ATOM 769 N N . MET A 1 98 ? -18.185 10.542 12.274 1.00 92.44 98 MET A N 1
ATOM 770 C CA . MET A 1 98 ? -17.828 11.867 12.782 1.00 92.44 98 MET A CA 1
ATOM 771 C C . MET A 1 98 ? -18.611 12.255 14.043 1.00 92.44 98 MET A C 1
ATOM 773 O O . MET A 1 98 ? -18.249 13.237 14.688 1.00 92.44 98 MET A O 1
ATOM 777 N N . GLU A 1 99 ? -19.675 11.523 14.384 1.00 91.75 99 GLU A N 1
ATOM 778 C CA . GLU A 1 99 ? -20.498 11.779 15.573 1.00 91.75 99 GLU A CA 1
ATOM 779 C C . GLU A 1 99 ? -19.959 11.034 16.802 1.00 91.75 99 GLU A C 1
ATOM 781 O O . GLU A 1 99 ? -20.139 11.482 17.939 1.00 91.75 99 GLU A O 1
ATOM 786 N N . ALA A 1 100 ? -19.245 9.925 16.586 1.00 86.62 100 ALA A N 1
ATOM 787 C CA . ALA A 1 100 ? -18.491 9.245 17.628 1.00 86.62 100 ALA A CA 1
ATOM 788 C C . ALA A 1 100 ? -17.496 10.189 18.323 1.00 86.62 100 ALA A C 1
ATOM 790 O O . ALA A 1 100 ? -16.862 11.052 17.714 1.00 86.62 100 ALA A O 1
ATOM 791 N N . THR A 1 101 ? -17.328 9.999 19.633 1.00 87.69 101 THR A N 1
ATOM 792 C CA . THR A 1 101 ? -16.350 10.736 20.441 1.00 87.69 101 THR A CA 1
ATOM 793 C C . THR A 1 101 ? -15.398 9.744 21.123 1.00 87.69 101 THR A C 1
ATOM 795 O O . THR A 1 101 ? -15.810 9.095 22.086 1.00 87.69 101 THR A O 1
ATOM 798 N N . PRO A 1 102 ? -14.131 9.621 20.673 1.00 88.38 102 PRO A N 1
ATOM 799 C CA . PRO A 1 102 ? -13.515 10.317 19.531 1.00 88.38 102 PRO A CA 1
ATOM 800 C C . PRO A 1 102 ? -14.061 9.835 18.170 1.00 88.38 102 PRO A C 1
ATOM 802 O O . PRO A 1 102 ? -14.612 8.733 18.113 1.00 88.38 102 PRO A O 1
ATOM 805 N N . PRO A 1 103 ? -13.870 10.612 17.081 1.00 90.00 103 PRO A N 1
ATOM 806 C CA . PRO A 1 103 ? -14.221 10.174 15.733 1.00 90.00 103 PRO A CA 1
ATOM 807 C C . PRO A 1 103 ? -13.596 8.820 15.410 1.00 90.00 103 PRO A C 1
ATOM 809 O O . PRO A 1 103 ? -12.445 8.556 15.774 1.00 90.00 103 PRO A O 1
ATOM 812 N N . ALA A 1 104 ? -14.351 7.973 14.722 1.00 89.50 104 ALA A N 1
ATOM 813 C CA . ALA A 1 104 ? -13.986 6.582 14.499 1.00 89.50 104 ALA A CA 1
ATOM 814 C C . ALA A 1 104 ? -14.041 6.207 13.016 1.00 89.50 104 ALA A C 1
ATOM 816 O O . ALA A 1 104 ? -14.708 6.845 12.201 1.00 89.50 104 ALA A O 1
ATOM 817 N N . ILE A 1 105 ? -13.319 5.144 12.671 1.00 89.75 105 ILE A N 1
ATOM 818 C CA . ILE A 1 105 ? -13.312 4.545 11.337 1.00 89.75 105 ILE A CA 1
ATOM 819 C C . ILE A 1 105 ? -13.687 3.076 11.497 1.00 89.75 105 ILE A C 1
ATOM 821 O O . ILE A 1 105 ? -13.228 2.420 12.433 1.00 89.75 105 ILE A O 1
ATOM 825 N N . SER A 1 106 ? -14.503 2.556 10.585 1.00 88.38 106 SER A N 1
ATOM 826 C CA . SER A 1 106 ? -14.800 1.125 10.502 1.00 88.38 106 SER A CA 1
ATOM 827 C C . SER A 1 106 ? -14.623 0.600 9.081 1.00 88.38 106 SER A C 1
ATOM 829 O O . SER A 1 106 ? -14.750 1.347 8.108 1.00 88.38 106 SER A O 1
ATOM 831 N N . PHE A 1 107 ? -14.306 -0.691 8.988 1.00 90.50 107 PHE A N 1
ATOM 832 C CA . PHE A 1 107 ? -14.050 -1.400 7.741 1.00 90.50 107 PHE A CA 1
ATOM 833 C C . PHE A 1 107 ? -14.982 -2.598 7.639 1.00 90.50 107 PHE A C 1
ATOM 835 O O . PHE A 1 107 ? -15.119 -3.367 8.594 1.00 90.50 107 PHE A O 1
ATOM 842 N N . SER A 1 108 ? -15.583 -2.782 6.471 1.00 87.81 108 SER A N 1
ATOM 843 C CA . SER A 1 108 ? -16.460 -3.909 6.184 1.00 87.81 108 SER A CA 1
ATOM 844 C C . SER A 1 108 ? -16.119 -4.526 4.832 1.00 87.81 108 SER A C 1
ATOM 846 O O . SER A 1 108 ? -15.790 -3.817 3.888 1.00 87.81 108 SER A O 1
ATOM 848 N N . ASP A 1 109 ? -16.200 -5.849 4.750 1.00 84.12 109 ASP A N 1
ATOM 849 C CA . ASP A 1 109 ? -16.051 -6.648 3.528 1.00 84.12 109 ASP A CA 1
ATOM 850 C C . ASP A 1 109 ? -17.361 -6.753 2.727 1.00 84.12 109 ASP A C 1
ATOM 852 O O . ASP A 1 109 ? -17.435 -7.452 1.715 1.00 84.12 109 ASP A O 1
ATOM 856 N N . GLN A 1 110 ? -18.424 -6.085 3.187 1.00 77.31 110 GLN A N 1
ATOM 857 C CA . GLN A 1 110 ? -19.692 -6.068 2.479 1.00 77.31 110 GLN A CA 1
ATOM 858 C C . GLN A 1 110 ? -19.497 -5.437 1.103 1.00 77.31 110 GLN A C 1
ATOM 860 O O . GLN A 1 110 ? -18.945 -4.341 0.973 1.00 77.31 110 GLN A O 1
ATOM 865 N N . ALA A 1 111 ? -20.005 -6.123 0.077 1.00 70.50 111 ALA A N 1
ATOM 866 C CA . ALA A 1 111 ? -20.071 -5.565 -1.261 1.00 70.50 111 ALA A CA 1
ATOM 867 C C . ALA A 1 111 ? -20.748 -4.193 -1.195 1.00 70.50 111 ALA A C 1
ATOM 869 O O . ALA A 1 111 ? -21.766 -4.031 -0.512 1.00 70.50 111 ALA A O 1
ATOM 870 N N . CYS A 1 112 ? -20.195 -3.217 -1.916 1.00 65.44 112 CYS A N 1
ATOM 871 C CA . CYS A 1 112 ? -20.828 -1.916 -2.064 1.00 65.44 112 CYS A CA 1
ATOM 872 C C . CYS A 1 112 ? -22.283 -2.130 -2.497 1.00 65.44 112 CYS A C 1
ATOM 874 O O . CYS A 1 112 ? -22.550 -2.637 -3.589 1.00 65.44 112 CYS A O 1
ATOM 876 N N . GLY A 1 113 ? -23.224 -1.799 -1.608 1.00 62.91 113 GLY A N 1
ATOM 877 C CA . GLY A 1 113 ? -24.643 -1.895 -1.913 1.00 62.91 113 GLY A CA 1
ATOM 878 C C . GLY A 1 113 ? -24.960 -1.048 -3.141 1.00 62.91 113 GLY A C 1
ATOM 879 O O . GLY A 1 113 ? -24.367 0.016 -3.333 1.00 62.91 113 GLY A O 1
ATOM 880 N N . GLY A 1 114 ? -25.892 -1.517 -3.975 1.00 59.41 114 GLY A N 1
ATOM 881 C CA . GLY A 1 114 ? -26.415 -0.702 -5.068 1.00 59.41 114 GLY A CA 1
ATOM 882 C C . GLY A 1 114 ? -26.855 0.658 -4.530 1.00 59.41 114 GLY A C 1
ATOM 883 O O . GLY A 1 114 ? -27.409 0.737 -3.429 1.00 59.41 114 GLY A O 1
ATOM 884 N N . CYS A 1 115 ? -26.572 1.729 -5.277 1.00 56.19 115 CYS A N 1
ATOM 885 C CA . CYS A 1 115 ? -27.027 3.058 -4.898 1.00 56.19 115 CYS A CA 1
ATOM 886 C C . CYS A 1 115 ? -28.537 2.988 -4.649 1.00 56.19 115 CYS A C 1
ATOM 888 O O . CYS A 1 115 ? -29.262 2.498 -5.521 1.00 56.19 115 CYS A O 1
ATOM 890 N N . PRO A 1 116 ? -29.025 3.416 -3.475 1.00 54.94 116 PRO A N 1
ATOM 891 C CA . PRO A 1 116 ? -30.453 3.436 -3.254 1.00 54.94 116 PRO A CA 1
ATOM 892 C C . PRO A 1 116 ? -31.094 4.326 -4.316 1.00 54.94 116 PRO A C 1
ATOM 894 O O . PRO A 1 116 ? -30.605 5.426 -4.586 1.00 54.94 116 PRO A O 1
ATOM 897 N N . GLU A 1 117 ? -32.194 3.860 -4.911 1.00 60.12 117 GLU A N 1
ATOM 898 C CA . GLU A 1 117 ? -33.090 4.761 -5.631 1.00 60.12 117 GLU A CA 1
ATOM 899 C C . GLU A 1 117 ? -33.401 5.945 -4.710 1.00 60.12 117 GLU A C 1
ATOM 901 O O . GLU A 1 117 ? -33.586 5.765 -3.498 1.00 60.12 117 GLU A O 1
ATOM 906 N N . ALA A 1 118 ? -33.361 7.155 -5.273 1.00 50.66 118 ALA A N 1
ATOM 907 C CA . ALA A 1 118 ? -33.417 8.406 -4.529 1.00 50.66 118 ALA A CA 1
ATOM 908 C C . ALA A 1 118 ? -34.480 8.351 -3.413 1.00 50.66 118 ALA A C 1
ATOM 910 O O . ALA A 1 118 ? -35.676 8.313 -3.689 1.00 50.66 118 ALA A O 1
ATOM 911 N N . GLY A 1 119 ? -34.033 8.328 -2.150 1.00 53.38 119 GLY A N 1
ATOM 912 C CA . GLY A 1 119 ? -34.919 8.403 -0.982 1.00 53.38 119 GLY A CA 1
ATOM 913 C C . GLY A 1 119 ? -34.848 7.271 0.050 1.00 53.38 119 GLY A C 1
ATOM 914 O O . GLY A 1 119 ? -35.593 7.335 1.026 1.00 53.38 119 GLY A O 1
ATOM 915 N N . ARG A 1 120 ? -33.971 6.263 -0.077 1.00 47.25 120 ARG A N 1
ATOM 916 C CA . ARG A 1 120 ? -33.724 5.290 1.013 1.00 47.25 120 ARG A CA 1
ATOM 917 C C . ARG A 1 120 ? -32.270 5.320 1.491 1.00 47.25 120 ARG A C 1
ATOM 919 O O . ARG A 1 120 ? -31.394 4.997 0.706 1.00 47.25 120 ARG A O 1
ATOM 926 N N . PRO A 1 121 ? -31.963 5.655 2.755 1.00 50.81 121 PRO A N 1
ATOM 927 C CA . PRO A 1 121 ? -30.607 5.471 3.262 1.00 50.81 121 PRO A CA 1
ATOM 928 C C . PRO A 1 121 ? -30.255 3.975 3.281 1.00 50.81 121 PRO A C 1
ATOM 930 O O . PRO A 1 121 ? -31.085 3.135 3.642 1.00 50.81 121 PRO A O 1
ATOM 933 N N . ALA A 1 122 ? -29.032 3.647 2.857 1.00 51.16 122 ALA A N 1
ATOM 934 C CA . ALA A 1 122 ? -28.507 2.288 2.899 1.00 51.16 122 ALA A CA 1
ATOM 935 C C . ALA A 1 122 ? -28.547 1.747 4.337 1.00 51.16 122 ALA A C 1
ATOM 937 O O . ALA A 1 122 ? -28.328 2.476 5.305 1.00 51.16 122 ALA A O 1
ATOM 938 N N . LYS A 1 123 ? -28.854 0.456 4.477 1.00 40.62 123 LYS A N 1
ATOM 939 C CA . LYS A 1 123 ? -28.936 -0.224 5.771 1.00 40.62 123 LYS A CA 1
ATOM 940 C C . LYS A 1 123 ? -27.514 -0.487 6.279 1.00 40.62 123 LYS A C 1
ATOM 942 O O . LYS A 1 123 ? -26.978 -1.572 6.088 1.00 40.62 123 LYS A O 1
ATOM 947 N N . THR A 1 124 ? -26.888 0.522 6.872 1.00 45.75 124 THR A N 1
ATOM 948 C CA . THR A 1 124 ? -25.561 0.393 7.480 1.00 45.75 124 THR A CA 1
ATOM 949 C C . THR A 1 124 ? -25.666 -0.502 8.712 1.00 45.75 124 THR A C 1
ATOM 951 O O . THR A 1 124 ? -26.372 -0.178 9.670 1.00 45.75 124 THR A O 1
ATOM 954 N N . VAL A 1 125 ? -24.993 -1.653 8.695 1.00 41.94 125 VAL A N 1
ATOM 955 C CA . VAL A 1 125 ? -24.807 -2.472 9.897 1.00 41.94 125 VAL A CA 1
ATOM 956 C C . VAL A 1 125 ? -23.685 -1.821 10.697 1.00 41.94 125 VAL A C 1
ATOM 958 O O . VAL A 1 125 ? -22.507 -2.051 10.449 1.00 41.94 125 VAL A O 1
ATOM 961 N N . PHE A 1 126 ? -24.057 -0.956 11.634 1.00 41.19 126 PHE A N 1
ATOM 962 C CA . PHE A 1 126 ? -23.124 -0.402 12.605 1.00 41.19 126 PHE A CA 1
ATOM 963 C C . PHE A 1 126 ? -22.786 -1.467 13.652 1.00 41.19 126 PHE A C 1
ATOM 965 O O . PHE A 1 126 ? -23.670 -1.942 14.366 1.00 41.19 126 PHE A O 1
ATOM 972 N N . VAL A 1 127 ? -21.504 -1.798 13.807 1.00 41.75 127 VAL A N 1
ATOM 973 C CA . VAL A 1 127 ? -21.004 -2.377 15.060 1.00 41.75 127 VAL A CA 1
ATOM 974 C C . VAL A 1 127 ? -20.608 -1.211 15.964 1.00 41.75 127 VAL A C 1
ATOM 976 O O . VAL A 1 127 ? -19.446 -0.839 16.051 1.00 41.75 127 VAL A O 1
ATOM 979 N N . SER A 1 128 ? -21.593 -0.597 16.616 1.00 34.59 128 SER A N 1
ATOM 980 C CA . SER A 1 128 ? -21.356 0.257 17.785 1.00 34.59 128 SER A CA 1
ATOM 981 C C . SER A 1 128 ? -22.521 0.083 18.750 1.00 34.59 128 SER A C 1
ATOM 983 O O . SER A 1 128 ? -23.572 0.711 18.630 1.00 34.59 128 SER A O 1
ATOM 985 N N . SER A 1 129 ? -22.371 -0.854 19.685 1.00 38.75 129 SER A N 1
ATOM 986 C CA . SER A 1 129 ? -23.335 -1.063 20.759 1.00 38.75 129 SER A CA 1
ATOM 987 C C . SER A 1 129 ? -23.020 -0.126 21.922 1.00 38.75 129 SER A C 1
ATOM 989 O O . SER A 1 129 ? -22.439 -0.547 22.915 1.00 38.75 129 SER A O 1
ATOM 991 N N . HIS A 1 130 ? -23.458 1.129 21.841 1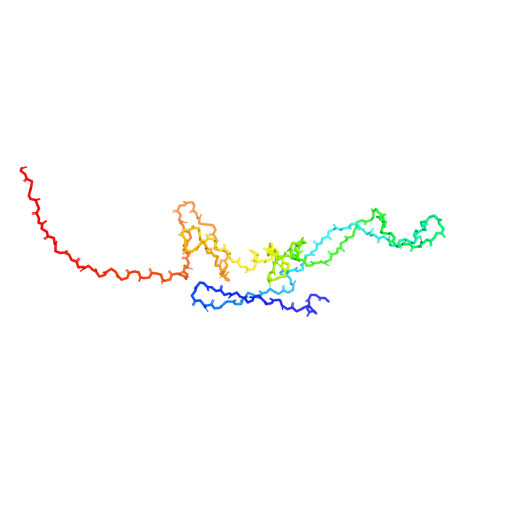.00 32.94 130 HIS A N 1
ATOM 992 C CA . HIS A 1 130 ? -23.637 1.950 23.041 1.00 32.94 130 HIS A CA 1
ATOM 993 C C . HIS A 1 130 ? -25.100 1.883 23.482 1.00 32.94 130 HIS A C 1
ATOM 995 O O . HIS A 1 130 ? -25.903 2.788 23.267 1.00 32.94 130 HIS A O 1
ATOM 1001 N N . GLY A 1 131 ? -25.456 0.757 24.106 1.00 30.73 131 GLY A N 1
ATOM 1002 C CA . GLY A 1 131 ? -26.703 0.619 24.846 1.00 30.73 131 GLY A CA 1
ATOM 1003 C C . GLY A 1 131 ? -26.635 1.426 26.141 1.00 30.73 131 GLY A C 1
ATOM 1004 O O . GLY A 1 131 ? -26.213 0.913 27.175 1.00 30.73 131 GLY A O 1
ATOM 1005 N N . HIS A 1 132 ? -27.078 2.683 26.111 1.00 34.66 132 HIS A N 1
ATOM 1006 C CA . HIS A 1 132 ? -27.390 3.409 27.338 1.00 34.66 132 HIS A CA 1
ATOM 1007 C C . HIS A 1 132 ? -28.688 2.851 27.933 1.00 34.66 132 HIS A C 1
ATOM 1009 O O . HIS A 1 132 ? -29.796 3.226 27.554 1.00 34.66 132 HIS A O 1
ATOM 1015 N N . THR A 1 133 ? -28.542 1.952 28.903 1.00 37.38 133 THR A N 1
ATOM 1016 C CA . THR A 1 133 ? -29.622 1.548 29.807 1.00 37.38 133 THR A CA 1
ATOM 1017 C C . THR A 1 133 ? -30.063 2.774 30.616 1.00 37.38 133 THR A C 1
ATOM 1019 O O . THR A 1 133 ? -29.464 3.104 31.640 1.00 37.38 133 THR A O 1
ATOM 1022 N N . GLN A 1 134 ? -31.100 3.485 30.167 1.00 41.72 134 GLN A N 1
ATOM 1023 C CA . GLN A 1 134 ? -31.751 4.521 30.969 1.00 41.72 134 GLN A CA 1
ATOM 1024 C C . GLN A 1 134 ? -32.508 3.854 32.126 1.00 41.72 134 GLN A C 1
ATOM 1026 O O . GLN A 1 134 ? -33.648 3.412 31.992 1.00 41.72 134 GLN A O 1
ATOM 1031 N N . ARG A 1 135 ? -31.882 3.811 33.306 1.00 38.38 135 ARG A N 1
ATOM 1032 C CA . ARG A 1 135 ? -32.612 3.688 34.573 1.00 38.38 135 ARG A CA 1
ATOM 1033 C C . ARG A 1 135 ? -33.430 4.969 34.767 1.00 38.38 135 ARG A C 1
ATOM 1035 O O . ARG A 1 135 ? -32.898 5.992 35.188 1.00 38.38 135 ARG A O 1
ATOM 1042 N N . ARG A 1 136 ? -34.725 4.921 34.445 1.00 35.88 136 ARG A N 1
ATOM 1043 C CA . ARG A 1 136 ? -35.696 5.951 34.841 1.00 35.88 136 ARG A CA 1
ATOM 1044 C C . ARG A 1 136 ? -35.934 5.854 36.351 1.00 35.88 136 ARG A C 1
ATOM 1046 O O . ARG A 1 136 ? -36.693 5.007 36.809 1.00 35.88 136 ARG A O 1
ATOM 1053 N N . SER A 1 137 ? -35.304 6.750 37.100 1.00 38.62 137 SER A N 1
ATOM 1054 C CA . SER A 1 137 ? -35.704 7.124 38.458 1.00 38.62 137 SER A CA 1
ATOM 1055 C C . SER A 1 137 ? -36.244 8.552 38.388 1.00 38.62 137 SER A C 1
ATOM 1057 O O . SER A 1 137 ? -35.503 9.450 38.002 1.00 38.62 137 SER A O 1
ATOM 1059 N N . GLY A 1 138 ? -37.514 8.776 38.731 1.00 33.34 138 GLY A N 1
ATOM 1060 C CA . GLY A 1 138 ? -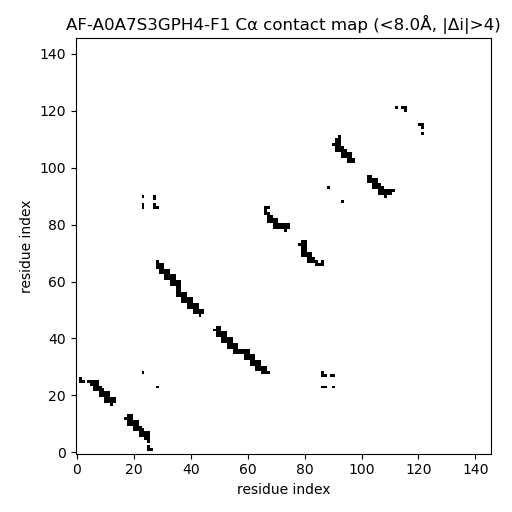38.071 10.130 38.841 1.00 33.34 138 GLY A CA 1
ATOM 1061 C C . GLY A 1 138 ? -39.570 10.194 38.572 1.00 33.34 138 GLY A C 1
ATOM 1062 O O . GLY A 1 138 ? -40.006 10.088 37.430 1.00 33.34 138 GLY A O 1
ATOM 1063 N N . ALA A 1 139 ? -40.344 10.346 39.645 1.00 38.84 139 ALA A N 1
ATOM 1064 C CA . ALA A 1 139 ? -41.796 10.469 39.662 1.00 38.84 139 ALA A CA 1
ATOM 1065 C C . ALA A 1 139 ? -42.307 11.663 38.831 1.00 38.84 139 ALA A C 1
ATOM 1067 O O . ALA A 1 139 ? -41.768 12.765 38.914 1.00 38.84 139 ALA A O 1
ATOM 1068 N N . ALA A 1 140 ? -43.380 11.445 38.068 1.00 36.72 140 ALA A N 1
ATOM 1069 C CA . ALA A 1 140 ? -44.127 12.494 37.384 1.00 36.72 140 ALA A CA 1
ATOM 1070 C C . ALA A 1 140 ? -45.211 13.065 38.315 1.00 36.72 140 ALA A C 1
ATOM 10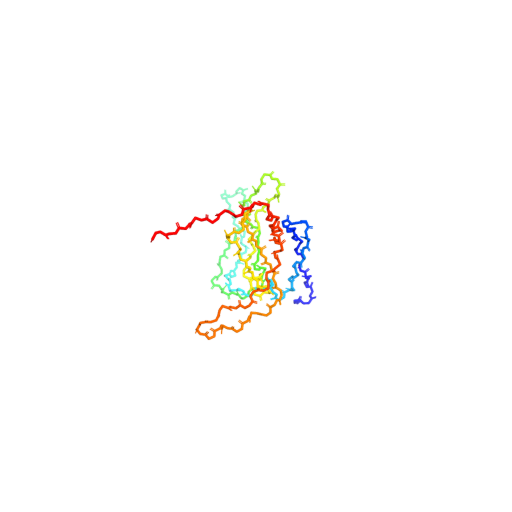72 O O . ALA A 1 140 ? -46.024 12.314 38.850 1.00 36.72 140 ALA A O 1
ATOM 1073 N N . LEU A 1 141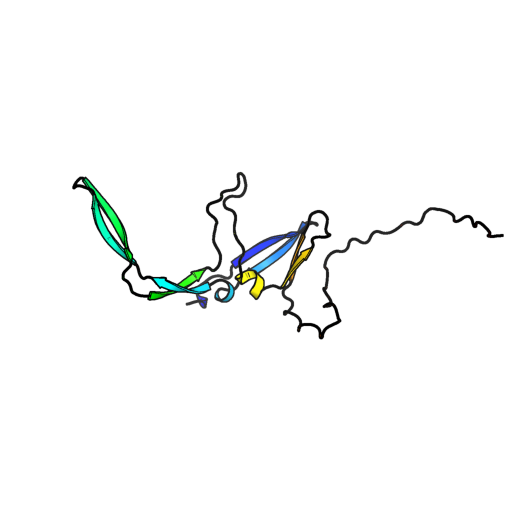 ? -45.241 14.389 38.477 1.00 41.25 141 LEU A N 1
ATOM 1074 C CA . LEU A 1 141 ? -46.373 15.136 39.035 1.00 41.25 141 LEU A CA 1
ATOM 1075 C C . LEU A 1 141 ? -47.127 15.814 37.876 1.00 41.25 141 LEU A C 1
ATOM 1077 O O . LEU A 1 141 ? -46.477 16.453 37.045 1.00 41.25 141 LEU A O 1
ATOM 1081 N N . PRO A 1 142 ? -48.466 15.705 37.788 1.00 46.38 142 PRO A N 1
ATOM 1082 C CA . PRO A 1 142 ? -49.239 16.365 36.743 1.00 46.38 142 PRO A CA 1
ATOM 1083 C C . PRO A 1 142 ? -49.519 17.828 37.116 1.00 46.38 142 PRO A C 1
ATOM 1085 O O . PRO A 1 142 ? -49.833 18.135 38.265 1.00 46.38 142 PRO A O 1
ATOM 1088 N N . ARG A 1 143 ? -49.464 18.737 36.137 1.00 35.56 143 ARG A N 1
ATOM 1089 C CA . ARG A 1 143 ? -49.962 20.113 36.283 1.00 35.56 143 ARG A CA 1
ATOM 1090 C C . ARG A 1 143 ? -51.136 20.310 35.322 1.00 35.56 143 ARG A C 1
ATOM 1092 O O . ARG A 1 143 ? -50.966 20.180 34.114 1.00 35.56 143 ARG A O 1
ATOM 1099 N N . GLN A 1 144 ? -52.321 20.545 35.889 1.00 41.41 144 GLN A N 1
ATOM 1100 C CA . GLN A 1 144 ? -53.563 20.847 35.172 1.00 41.41 144 GLN A CA 1
ATOM 1101 C C . GLN A 1 144 ? -53.493 22.210 34.471 1.00 41.41 144 GLN A C 1
ATOM 1103 O O . GLN A 1 144 ? -52.795 23.117 34.927 1.00 41.41 144 GLN A O 1
ATOM 1108 N N . VAL A 1 145 ? -54.255 22.331 33.386 1.00 42.06 145 VAL A N 1
ATOM 1109 C CA . VAL A 1 145 ? -54.495 23.558 32.617 1.00 42.06 145 VAL A CA 1
ATOM 1110 C C . VAL A 1 145 ? -55.911 24.053 32.951 1.00 42.06 145 VAL A C 1
ATOM 1112 O O . VAL A 1 145 ? -56.814 23.221 33.059 1.00 42.06 145 VAL A O 1
ATOM 1115 N N . SER A 1 146 ? -56.064 25.366 33.177 1.00 46.97 146 SER A N 1
ATOM 1116 C CA . SER A 1 146 ? -57.352 26.072 33.338 1.00 46.97 146 SER A CA 1
ATOM 1117 C C . SER A 1 146 ? -58.177 26.101 32.060 1.00 46.97 146 SER A C 1
ATOM 1119 O O . SER A 1 146 ? -57.562 26.165 30.973 1.00 46.97 146 SER A O 1
#

Mean predicted aligned error: 14.01 Å

Solvent-accessible surface area (backbone atoms only — not comparable to full-atom values): 9816 Å² total; per-residue (Å²): 109,64,86,77,46,69,66,45,76,47,81,42,77,46,98,85,72,50,72,48,74,50,75,41,50,36,79,52,40,49,40,81,45,80,44,70,41,64,46,80,42,85,43,69,54,91,87,76,47,80,44,77,38,81,38,79,66,89,43,76,39,83,46,77,43,68,59,56,53,74,46,104,45,71,47,97,85,75,45,53,45,70,53,87,41,66,43,56,62,73,68,24,44,74,46,78,39,79,84,45,89,71,66,45,76,49,78,38,78,60,74,83,69,78,81,58,67,94,88,50,84,76,88,75,85,74,92,70,89,79,79,78,80,78,80,86,80,80,89,86,79,88,82,87,81,134

Secondary structure (DSSP, 8-state):
-GGGSPPEEEEEE-TTS-EEEEEE-HHHHEEEEEEEEEEEEEEEETTTEEEEEEEEEEEEEEEEEES-EEEEEEETTTEEEEE--HHHHHHSEEEEESSSSS-EEEEE----PPPPPTT-------------------PPPP----

Organism: NCBI:txid89044

Radius of gyration: 26.68 Å; Cα contacts (8 Å, |Δi|>4): 173; chains: 1; bounding box: 95×41×63 Å

Foldseek 3Di:
DQVVDDWDWDWDADPVRDIDIDTFRSVLFKDKDKDFDWDFDWDDDPPPDTDTDTDGPPDIDIDIDTPWDFDPDQDPPDGTDIDPDDSQVVQWDWDWAVVDVVTDIDTHRDDDDDDPDPDDDDPDPDPDPPPPPDPDDDDDDDDDDD

Sequence (146 aa):
GLNDLPALNFHLAGSEGKEQTLTLPPNAYIIEMIQEEVKYVKKNLAGVFDYMSEQPTGKMVKVCGPAFGKQDYNTKKNGPVWILGTPIFYEYQVVYDMEATPPAISFSDQACGGCPEAGRPAKTVFVSSHGHTQRRSGAALPRQVS

pLDDT: mean 77.81, std 19.8, range [30.73, 95.56]

InterPro domains:
  IPR021109 Aspartic peptidase domain superfamily [G3DSA:2.40.70.10] (1-133)
  IPR021109 Aspartic peptidase domain superfamily [SSF50630] (3-114)